Protein AF-B3P645-F1 (afdb_monomer_lite)

Sequence (81 aa):
MCNDNTKPGCRHPAELRIPQRHCMDPTKYWLCNDAGLEAQLCKCQPNTGFDQDLNACVPWTAWEWKPCQEPPSRPTGWIPC

Secondary structure (DSSP, 8-state):
---------S-SGGGBT--EE-SS-TTEEEEB-STTSPPEEEEPPTTEEEETTTTEEEEGGG----PPPPPSSPPTT----

Organism: Drosophila erecta (NCBI:txid7220)

Radius of gyration: 12.38 Å; chains: 1; bounding box: 28×29×30 Å

pLDDT: mean 84.07, std 10.07, range [45.16, 94.0]

InterPro domains:
  IPR036508 Chitin binding domain superfamily [SSF57625] (20-73)

Foldseek 3Di:
DDPDQLFFQQADPVQAQQWFAGQPAQQWTWHHPHHRDGTDIDGHDPQWGQDNVVSDTHGVVPDDDDHHDRYPHDHDPDDDD

Structure (mmCIF, N/CA/C/O backbone):
data_AF-B3P645-F1
#
_entry.id   AF-B3P645-F1
#
loop_
_atom_site.group_PDB
_atom_site.id
_atom_site.type_symbol
_atom_site.label_atom_id
_atom_site.label_alt_id
_atom_site.label_comp_id
_atom_site.label_asym_id
_atom_site.label_entity_id
_atom_site.label_seq_id
_atom_site.pdbx_PDB_ins_code
_atom_site.Cartn_x
_atom_site.Cartn_y
_atom_site.Cartn_z
_atom_site.occupancy
_atom_site.B_iso_or_equiv
_atom_site.auth_seq_id
_atom_site.auth_comp_id
_atom_site.auth_asym_id
_atom_site.auth_atom_id
_atom_site.pdbx_PDB_model_num
ATOM 1 N N . MET A 1 1 ? -8.024 21.490 -8.347 1.00 45.16 1 MET A N 1
ATOM 2 C CA . MET A 1 1 ? -7.282 20.249 -8.657 1.00 45.16 1 MET A CA 1
ATOM 3 C C . MET A 1 1 ? -7.101 19.508 -7.356 1.00 45.16 1 MET A C 1
ATOM 5 O O . MET A 1 1 ? -6.426 20.034 -6.480 1.00 45.16 1 MET A O 1
ATOM 9 N N . CYS A 1 2 ? -7.761 18.369 -7.190 1.00 55.72 2 CYS A N 1
ATOM 10 C CA . CYS A 1 2 ? -7.705 17.644 -5.933 1.00 55.72 2 CYS A CA 1
ATOM 11 C C . CYS A 1 2 ? -6.722 16.505 -6.008 1.00 55.72 2 CYS A C 1
ATOM 13 O O . CYS A 1 2 ? -6.919 15.515 -6.703 1.00 55.72 2 CYS A O 1
ATOM 15 N N . ASN A 1 3 ? -5.618 16.735 -5.316 1.00 59.53 3 ASN A N 1
ATOM 16 C CA . ASN A 1 3 ? -4.502 15.830 -5.239 1.00 59.53 3 ASN A CA 1
ATOM 17 C C . ASN A 1 3 ? -4.788 14.850 -4.088 1.00 59.53 3 ASN A C 1
ATOM 19 O O . ASN A 1 3 ? -4.230 14.973 -2.999 1.00 59.53 3 ASN A O 1
ATOM 23 N N . ASP A 1 4 ? -5.711 13.914 -4.313 1.00 70.38 4 ASP A N 1
ATOM 24 C CA . ASP A 1 4 ? -6.075 12.904 -3.322 1.00 70.38 4 ASP A CA 1
ATOM 25 C C . ASP A 1 4 ? -5.156 11.679 -3.424 1.00 70.38 4 ASP A C 1
ATOM 27 O O . ASP A 1 4 ? -5.115 10.976 -4.431 1.00 70.38 4 ASP A O 1
ATOM 31 N N . ASN A 1 5 ? -4.401 11.423 -2.357 1.00 76.62 5 ASN A N 1
ATOM 32 C CA . ASN A 1 5 ? -3.477 10.292 -2.250 1.00 76.62 5 ASN A CA 1
ATOM 33 C C . ASN A 1 5 ? -4.161 8.988 -1.819 1.00 76.62 5 ASN A C 1
ATOM 35 O O . ASN A 1 5 ? -3.455 8.036 -1.471 1.00 76.62 5 ASN A O 1
ATOM 39 N N . THR A 1 6 ? -5.501 8.972 -1.776 1.00 82.06 6 THR A N 1
ATOM 40 C CA . THR A 1 6 ? -6.323 7.826 -1.360 1.00 82.06 6 THR A CA 1
ATOM 41 C C . THR A 1 6 ? -5.900 7.273 0.002 1.00 82.06 6 THR A C 1
ATOM 43 O O . THR A 1 6 ? -5.850 6.064 0.209 1.00 82.06 6 THR A O 1
ATOM 46 N N . LYS A 1 7 ? -5.561 8.170 0.944 1.00 85.69 7 LYS A N 1
ATOM 47 C CA . LYS A 1 7 ? -5.158 7.792 2.307 1.00 85.69 7 LYS A CA 1
ATOM 48 C C . LYS A 1 7 ? -6.356 7.141 3.022 1.00 85.69 7 LYS A C 1
ATOM 50 O O . LYS A 1 7 ? -7.389 7.807 3.135 1.00 85.69 7 LYS A O 1
ATOM 55 N N . PRO A 1 8 ? -6.234 5.896 3.517 1.00 87.12 8 PRO A N 1
ATOM 56 C CA . PRO A 1 8 ? -7.296 5.242 4.267 1.00 87.12 8 PRO A CA 1
ATOM 57 C C . PRO A 1 8 ? -7.434 5.822 5.680 1.00 87.12 8 PRO A C 1
ATOM 59 O O . PRO A 1 8 ? -6.480 6.344 6.264 1.00 87.12 8 PRO A O 1
ATOM 62 N N . GLY A 1 9 ? -8.642 5.734 6.231 1.00 85.50 9 GLY A N 1
ATOM 63 C CA . GLY A 1 9 ? -8.965 6.147 7.598 1.00 85.50 9 GLY A CA 1
ATOM 64 C C . GLY A 1 9 ? -8.726 5.068 8.657 1.00 85.50 9 GLY A C 1
ATOM 65 O O . GLY A 1 9 ? -8.889 5.361 9.840 1.00 85.50 9 GLY A O 1
ATOM 66 N N . CYS A 1 10 ? -8.374 3.843 8.246 1.00 86.56 10 CYS A N 1
ATOM 67 C CA . CYS A 1 10 ? -8.165 2.674 9.108 1.00 86.56 10 CYS A CA 1
ATOM 68 C C . CYS A 1 10 ? -9.321 2.398 10.081 1.00 86.56 10 CYS A C 1
ATOM 70 O O . CYS A 1 10 ? -9.105 1.990 11.217 1.00 86.56 10 CYS A O 1
ATOM 72 N N . ARG A 1 11 ? -10.567 2.644 9.676 1.00 83.69 11 ARG A N 1
ATOM 73 C CA . ARG A 1 11 ? -11.758 2.377 10.500 1.00 83.69 11 ARG A CA 1
ATOM 74 C C . ARG A 1 11 ? -12.433 1.064 10.148 1.00 83.69 11 ARG A C 1
ATOM 76 O O . ARG A 1 11 ? -13.195 0.539 10.955 1.00 83.69 11 ARG A O 1
ATOM 83 N N . HIS A 1 12 ? -12.191 0.561 8.943 1.00 84.19 12 HIS A N 1
ATOM 84 C CA . HIS A 1 12 ? -12.840 -0.626 8.430 1.00 84.19 12 HIS A CA 1
ATOM 85 C C . HIS A 1 12 ? -11.920 -1.844 8.584 1.00 84.19 12 HIS A C 1
ATOM 87 O O . HIS A 1 12 ? -10.771 -1.794 8.153 1.00 84.19 12 HIS A O 1
ATOM 93 N N . PRO A 1 13 ? -12.396 -2.982 9.117 1.00 81.69 13 PRO A N 1
ATOM 94 C CA . PRO A 1 13 ? -11.564 -4.176 9.286 1.00 81.69 13 PRO A CA 1
ATOM 95 C C . PRO A 1 13 ? -10.965 -4.700 7.971 1.00 81.69 13 PRO A C 1
ATOM 97 O O . PRO A 1 13 ? -9.896 -5.295 7.989 1.00 81.69 13 PRO A O 1
ATOM 100 N N . ALA A 1 14 ? -11.606 -4.423 6.832 1.00 82.62 14 ALA A N 1
ATOM 101 C CA . ALA A 1 14 ? -11.106 -4.789 5.501 1.00 82.62 14 ALA A CA 1
ATOM 102 C C . ALA A 1 14 ? -9.870 -3.996 5.023 1.00 82.62 14 ALA A C 1
ATOM 104 O O . ALA A 1 14 ? -9.313 -4.338 3.988 1.00 82.62 14 ALA A O 1
ATOM 105 N N . GLU A 1 15 ? -9.446 -2.944 5.728 1.00 86.25 15 GLU A N 1
ATOM 106 C CA . GLU A 1 15 ? -8.195 -2.230 5.420 1.00 86.25 15 GLU A CA 1
ATOM 107 C C . GLU A 1 15 ? -7.123 -2.435 6.507 1.00 86.25 15 GLU A C 1
ATOM 109 O O . GLU A 1 15 ? -5.966 -2.064 6.324 1.00 86.25 15 GLU A O 1
ATOM 114 N N . LEU A 1 16 ? -7.480 -3.067 7.634 1.00 88.12 16 LEU A N 1
ATOM 115 C CA . LEU A 1 16 ? -6.546 -3.363 8.719 1.00 88.12 16 LEU A CA 1
ATOM 116 C C . LEU A 1 16 ? -5.584 -4.465 8.307 1.00 88.12 16 LEU A C 1
ATOM 118 O O . LEU A 1 16 ? -5.996 -5.541 7.881 1.00 88.12 16 LEU A O 1
ATOM 122 N N . ARG A 1 17 ? -4.289 -4.195 8.476 1.00 87.00 17 ARG A N 1
ATOM 123 C CA . ARG A 1 17 ? -3.178 -5.060 8.058 1.00 87.00 17 ARG A CA 1
ATOM 124 C C . ARG A 1 17 ? -3.193 -5.401 6.566 1.00 87.00 17 ARG A C 1
ATOM 126 O O . ARG A 1 17 ? -2.504 -6.329 6.152 1.00 87.00 17 ARG A O 1
ATOM 133 N N . ILE A 1 18 ? -3.943 -4.646 5.764 1.00 88.56 18 ILE A N 1
ATOM 134 C CA . ILE A 1 18 ? -4.001 -4.801 4.315 1.00 88.56 18 ILE A CA 1
ATOM 135 C C . ILE A 1 18 ? -3.373 -3.554 3.694 1.00 88.56 18 ILE A C 1
ATOM 137 O O . ILE A 1 18 ? -3.869 -2.445 3.910 1.00 88.56 18 ILE A O 1
ATOM 141 N N . PRO A 1 19 ? -2.273 -3.700 2.941 1.00 89.75 19 PRO A N 1
ATOM 142 C CA . PRO A 1 19 ? -1.639 -2.568 2.301 1.00 89.75 19 PRO A CA 1
ATOM 143 C C . PRO A 1 19 ? -2.524 -2.030 1.165 1.00 89.75 19 PRO A C 1
ATOM 145 O O . PRO A 1 19 ? -3.071 -2.773 0.353 1.00 89.75 19 PRO A O 1
ATOM 148 N N . GLN A 1 20 ? -2.677 -0.713 1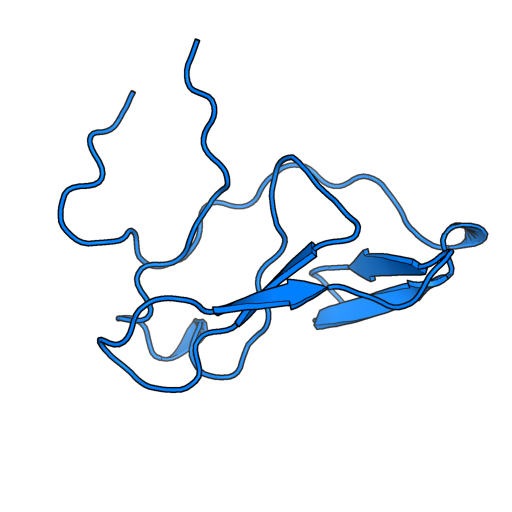.130 1.00 89.19 20 GLN A N 1
ATOM 149 C CA . GLN A 1 20 ? -3.492 0.025 0.174 1.00 89.19 20 GLN A CA 1
ATOM 150 C C . GLN A 1 20 ? -2.589 0.855 -0.732 1.00 89.19 20 GLN A C 1
ATOM 152 O O . GLN A 1 20 ? -1.663 1.522 -0.275 1.00 89.19 20 GLN A O 1
ATOM 157 N N . ARG A 1 21 ? -2.847 0.855 -2.032 1.00 88.69 21 ARG A N 1
ATOM 158 C CA . ARG A 1 21 ? -2.017 1.549 -3.013 1.00 88.69 21 ARG A CA 1
ATOM 159 C C . ARG A 1 21 ? -2.094 3.061 -2.832 1.00 88.69 21 ARG A C 1
ATOM 161 O O . ARG A 1 21 ? -3.165 3.635 -2.646 1.00 88.69 21 ARG A O 1
ATOM 168 N N . HIS A 1 22 ? -0.949 3.723 -2.954 1.00 89.25 22 HIS A 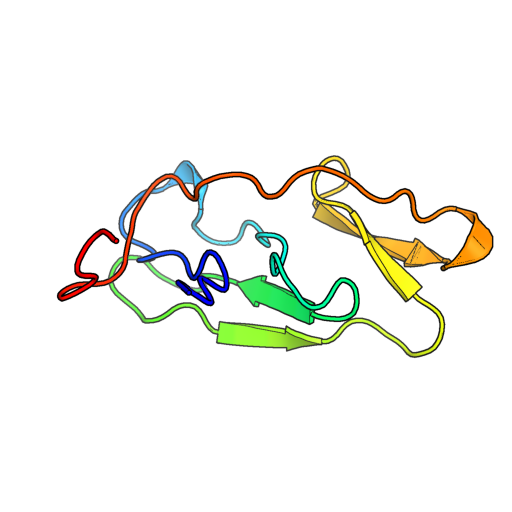N 1
ATOM 169 C CA . HIS A 1 22 ? -0.901 5.177 -3.012 1.00 89.25 22 HIS A CA 1
ATOM 170 C C . HIS A 1 22 ? -1.228 5.652 -4.436 1.00 89.25 22 HIS A C 1
ATOM 172 O O . HIS A 1 22 ? -0.516 5.316 -5.384 1.00 89.25 22 HIS A O 1
ATOM 178 N N . CYS A 1 23 ? -2.289 6.449 -4.596 1.00 84.81 23 CYS A N 1
ATOM 179 C CA . CYS A 1 23 ? -2.803 6.839 -5.915 1.00 84.81 23 CYS A CA 1
ATOM 180 C C . CYS A 1 23 ? -1.755 7.511 -6.820 1.00 84.81 23 CYS A C 1
ATOM 182 O O . CYS A 1 23 ? -1.629 7.172 -7.995 1.00 84.81 23 CYS A O 1
ATOM 184 N N . MET A 1 24 ? -0.960 8.431 -6.270 1.00 84.12 24 MET A N 1
ATOM 185 C CA . MET A 1 24 ? 0.019 9.183 -7.067 1.00 84.12 24 MET A CA 1
ATOM 186 C C . MET A 1 24 ? 1.396 8.544 -7.170 1.00 84.12 24 MET A C 1
ATOM 188 O O . MET A 1 24 ? 2.175 8.926 -8.035 1.00 84.12 24 MET A O 1
ATOM 192 N N . ASP A 1 25 ? 1.734 7.632 -6.261 1.00 87.62 25 ASP A N 1
ATOM 193 C CA . ASP A 1 25 ? 3.109 7.161 -6.112 1.00 87.62 25 ASP A CA 1
ATOM 194 C C . ASP A 1 25 ? 3.093 5.642 -6.001 1.00 87.62 25 ASP A C 1
ATOM 196 O O . ASP A 1 25 ? 2.851 5.105 -4.922 1.00 87.62 25 ASP A O 1
ATOM 200 N N . PRO A 1 26 ? 3.354 4.925 -7.100 1.00 88.38 26 PRO A N 1
ATOM 201 C CA . PRO A 1 26 ? 3.293 3.474 -7.095 1.00 88.38 26 PRO A CA 1
ATOM 202 C C . PRO A 1 26 ? 4.417 2.837 -6.281 1.00 88.38 26 PRO A C 1
ATOM 204 O O . PRO A 1 26 ? 4.359 1.647 -6.006 1.00 88.38 26 PRO A O 1
ATOM 207 N N . THR A 1 27 ? 5.438 3.594 -5.873 1.00 91.25 27 THR A N 1
ATOM 208 C CA . THR A 1 27 ? 6.508 3.082 -5.005 1.00 91.25 27 THR A CA 1
ATOM 209 C C . THR A 1 27 ? 6.127 3.121 -3.527 1.00 91.25 27 THR A C 1
ATOM 211 O O . THR A 1 27 ? 6.906 2.690 -2.674 1.00 91.25 27 THR A O 1
ATOM 214 N N . LYS A 1 28 ? 4.940 3.643 -3.206 1.00 92.12 28 LYS A N 1
ATOM 215 C CA . LYS A 1 28 ? 4.433 3.791 -1.848 1.00 92.12 28 LYS A CA 1
ATOM 216 C C . LYS A 1 28 ? 3.075 3.124 -1.700 1.00 92.12 28 LYS A C 1
ATOM 218 O O . LYS A 1 28 ? 2.305 2.980 -2.647 1.00 92.12 28 LYS A O 1
ATOM 223 N N . TYR A 1 29 ? 2.780 2.746 -0.471 1.00 91.88 29 TYR A N 1
ATOM 224 C CA . TYR A 1 29 ? 1.500 2.190 -0.080 1.00 91.88 29 TYR A CA 1
ATOM 225 C C . TYR A 1 29 ? 1.176 2.620 1.345 1.00 91.88 29 TYR A C 1
ATOM 227 O O . TYR A 1 29 ? 2.054 2.944 2.143 1.00 91.88 29 TYR A O 1
ATOM 235 N N . TRP A 1 30 ? -0.105 2.656 1.653 1.00 91.62 30 TRP A N 1
ATOM 236 C CA . TRP A 1 30 ? -0.636 2.921 2.971 1.00 91.62 30 TRP A CA 1
ATOM 237 C C . TRP A 1 30 ? -0.839 1.603 3.705 1.00 91.62 30 TRP A C 1
ATOM 239 O O . TRP A 1 30 ? -1.364 0.655 3.133 1.00 91.62 30 TRP A O 1
ATOM 249 N N . LEU A 1 31 ? -0.453 1.532 4.971 1.00 91.25 31 LEU A N 1
ATOM 250 C CA . LEU A 1 31 ? -0.686 0.370 5.815 1.00 91.25 31 LEU A CA 1
ATOM 251 C C . LEU A 1 31 ? -1.373 0.808 7.102 1.00 91.25 31 LEU A C 1
ATOM 253 O O . LEU A 1 31 ? -0.877 1.665 7.832 1.00 91.25 31 LEU A O 1
ATOM 257 N N . CYS A 1 32 ? -2.516 0.201 7.388 1.00 90.12 32 CYS A N 1
ATOM 258 C CA . CYS A 1 32 ? -3.210 0.386 8.652 1.00 90.12 32 CYS A CA 1
ATOM 259 C C . CYS A 1 32 ? -2.779 -0.707 9.628 1.00 90.12 32 CYS A C 1
ATOM 261 O O . CYS A 1 32 ? -3.096 -1.874 9.414 1.00 90.12 32 CYS A O 1
ATOM 263 N N . ASN A 1 33 ? -2.071 -0.348 10.699 1.00 86.69 33 ASN A N 1
ATOM 264 C CA . ASN A 1 33 ? -1.669 -1.324 11.717 1.00 86.69 33 ASN A CA 1
ATOM 265 C C . ASN A 1 33 ? -2.846 -1.709 12.626 1.00 86.69 33 ASN A C 1
ATOM 267 O O . ASN A 1 33 ? -3.130 -2.898 12.779 1.00 86.69 33 ASN A O 1
ATOM 271 N N . ASP A 1 34 ? -3.565 -0.709 13.148 1.00 84.81 34 ASP A N 1
ATOM 272 C CA . ASP A 1 34 ? -4.701 -0.889 14.058 1.00 84.81 34 ASP A CA 1
ATOM 273 C C . ASP A 1 34 ? -5.896 -0.007 13.681 1.00 84.81 34 ASP A C 1
ATOM 275 O O . ASP A 1 34 ? -5.763 1.018 13.004 1.00 84.81 34 ASP A O 1
ATOM 279 N N . ALA A 1 35 ? -7.078 -0.421 14.144 1.00 84.56 35 ALA A N 1
ATOM 280 C CA . ALA A 1 35 ? -8.325 0.295 13.917 1.00 84.56 35 ALA A CA 1
ATOM 281 C C . ALA A 1 35 ? -8.336 1.655 14.620 1.00 84.56 35 ALA A C 1
ATOM 283 O O . ALA A 1 35 ? -8.069 1.750 15.816 1.00 84.56 35 ALA A O 1
ATOM 284 N N . GLY A 1 36 ? -8.689 2.705 13.882 1.00 79.88 36 GLY A N 1
ATOM 285 C CA . GLY A 1 36 ? -8.762 4.074 14.385 1.00 79.88 36 GLY A CA 1
ATOM 286 C C . GLY A 1 36 ? -7.415 4.794 14.488 1.00 79.88 36 GLY A C 1
ATOM 287 O O . GLY A 1 36 ? -7.406 5.958 14.886 1.00 79.88 36 GLY A O 1
ATOM 288 N N . LEU A 1 37 ? -6.302 4.151 14.114 1.00 83.62 37 LEU A N 1
ATOM 289 C CA . LEU A 1 37 ? -5.009 4.820 13.954 1.00 83.62 37 LEU A CA 1
ATOM 290 C C . LEU A 1 37 ? -4.847 5.384 12.543 1.00 83.62 37 LEU A C 1
ATOM 292 O O . LEU A 1 37 ? -5.511 4.964 11.604 1.00 83.62 37 LEU A O 1
ATOM 296 N N . GLU A 1 38 ? -3.948 6.346 12.369 1.00 84.25 38 GLU A N 1
ATOM 297 C CA . GLU A 1 38 ? -3.652 6.850 11.032 1.00 84.25 38 GLU A CA 1
ATO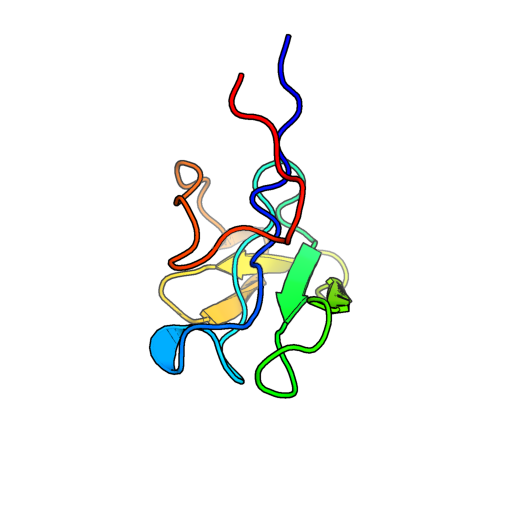M 298 C C . GLU A 1 38 ? -2.897 5.820 10.187 1.00 84.25 38 GLU A C 1
ATOM 300 O O . GLU A 1 38 ? -1.988 5.139 10.665 1.00 84.25 38 GLU A O 1
ATOM 305 N N . ALA A 1 39 ? -3.237 5.761 8.897 1.00 88.62 39 ALA A N 1
ATOM 306 C CA . ALA A 1 39 ? -2.527 4.930 7.940 1.00 88.62 39 ALA A CA 1
ATOM 307 C C . ALA A 1 39 ? -1.056 5.346 7.840 1.00 88.62 39 ALA A C 1
ATOM 309 O O . ALA A 1 39 ? -0.735 6.512 7.581 1.00 88.62 39 ALA A O 1
ATOM 310 N N . GLN A 1 40 ? -0.164 4.377 8.003 1.00 90.50 40 GLN A N 1
ATOM 311 C CA . GLN A 1 40 ? 1.267 4.571 7.876 1.00 90.50 40 GLN A CA 1
ATOM 312 C C . GLN A 1 40 ? 1.666 4.541 6.401 1.00 90.50 40 GLN A C 1
ATOM 314 O O . GLN A 1 40 ? 1.254 3.656 5.655 1.00 90.50 40 GLN A O 1
ATOM 319 N N . LEU A 1 41 ? 2.479 5.506 5.970 1.00 91.31 41 LEU A N 1
ATOM 320 C CA . LEU A 1 41 ? 3.035 5.512 4.621 1.00 91.31 41 LEU A CA 1
ATOM 321 C C . LEU A 1 41 ? 4.273 4.617 4.577 1.00 91.31 41 LEU A C 1
ATOM 323 O O . LEU A 1 41 ? 5.323 4.961 5.121 1.00 91.31 41 LEU A O 1
ATOM 327 N N . CYS A 1 42 ? 4.151 3.481 3.911 1.00 92.19 42 CYS A N 1
ATOM 328 C CA . CYS A 1 42 ? 5.231 2.539 3.687 1.00 92.19 42 CYS A CA 1
ATOM 329 C C . CYS A 1 42 ? 5.752 2.668 2.251 1.00 92.19 42 CYS A C 1
ATOM 331 O O . CYS A 1 42 ? 5.034 3.057 1.328 1.00 92.19 42 CYS A O 1
ATOM 333 N N . LYS A 1 43 ? 7.035 2.356 2.058 1.00 93.31 43 LYS A N 1
ATOM 334 C CA . LYS A 1 43 ? 7.698 2.425 0.754 1.00 93.31 43 LYS A CA 1
ATOM 335 C C . LYS A 1 43 ? 8.155 1.035 0.327 1.00 93.31 43 LYS A C 1
ATOM 337 O O . LYS A 1 43 ? 8.686 0.278 1.136 1.00 93.31 43 LYS A O 1
ATOM 342 N N . CYS A 1 44 ? 7.957 0.724 -0.945 1.00 91.12 44 CYS A N 1
ATOM 343 C CA . CYS A 1 44 ? 8.483 -0.468 -1.588 1.00 91.12 44 CYS A CA 1
ATOM 344 C C . CYS A 1 44 ? 9.999 -0.373 -1.834 1.00 91.12 44 CYS A C 1
ATOM 346 O O . CYS A 1 44 ? 10.606 0.701 -1.769 1.00 91.12 44 CYS A O 1
ATOM 348 N N . GLN A 1 45 ? 10.616 -1.522 -2.122 1.00 92.94 45 GLN A N 1
ATOM 349 C CA . GLN A 1 45 ? 12.032 -1.609 -2.485 1.00 92.94 45 GLN A CA 1
ATOM 350 C C . GLN A 1 45 ? 12.334 -0.806 -3.770 1.00 92.94 45 GLN A C 1
ATOM 352 O O . GLN A 1 45 ? 11.439 -0.588 -4.595 1.00 92.94 45 GLN A O 1
ATOM 357 N N . PRO A 1 46 ? 13.586 -0.367 -3.988 1.00 89.88 46 PRO A N 1
ATOM 358 C CA . PRO A 1 46 ? 13.979 0.273 -5.243 1.00 89.88 46 PRO A CA 1
ATOM 359 C C . PRO A 1 46 ? 13.670 -0.630 -6.449 1.00 89.88 46 PRO A C 1
ATOM 361 O O . PRO A 1 46 ? 13.831 -1.844 -6.362 1.00 89.88 46 PRO A O 1
ATOM 364 N N . ASN A 1 47 ? 13.245 -0.044 -7.574 1.00 90.81 47 ASN A N 1
ATOM 365 C CA . ASN A 1 47 ? 12.828 -0.763 -8.792 1.00 90.81 47 ASN A CA 1
ATOM 366 C C . ASN A 1 47 ? 11.636 -1.721 -8.608 1.00 90.81 47 ASN A C 1
ATOM 368 O O . ASN A 1 47 ? 11.468 -2.661 -9.388 1.00 90.81 47 ASN A O 1
ATOM 372 N N . THR A 1 48 ? 10.789 -1.479 -7.606 1.00 93.69 48 THR A N 1
ATOM 373 C CA . THR A 1 48 ? 9.525 -2.202 -7.417 1.00 93.69 48 THR A CA 1
ATOM 374 C C . THR A 1 48 ? 8.354 -1.225 -7.325 1.00 93.69 48 THR A C 1
ATOM 376 O O . THR A 1 48 ? 8.513 -0.094 -6.860 1.00 93.69 48 THR A O 1
ATOM 379 N N . GLY A 1 49 ? 7.188 -1.650 -7.804 1.00 92.50 49 GLY A N 1
ATOM 380 C CA . GLY A 1 49 ? 5.922 -0.936 -7.683 1.00 92.50 49 GLY A CA 1
ATOM 381 C C . GLY A 1 49 ? 4.934 -1.757 -6.862 1.00 92.50 49 GLY A C 1
ATOM 382 O O . GLY A 1 49 ? 4.935 -2.982 -6.914 1.00 92.50 49 GLY A O 1
ATOM 383 N N . PHE A 1 50 ? 4.101 -1.096 -6.072 1.00 92.25 50 PHE A N 1
ATOM 384 C CA . PHE A 1 50 ? 3.066 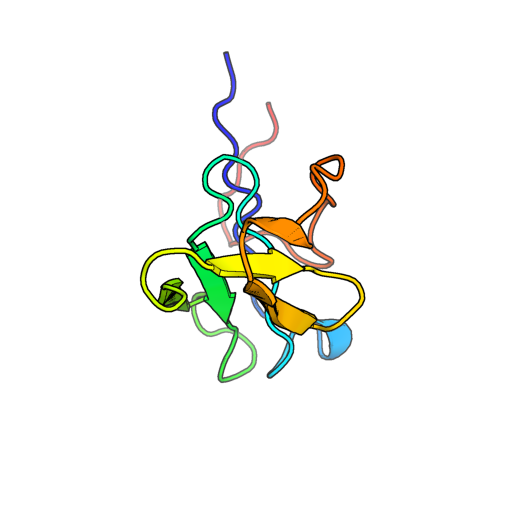-1.741 -5.282 1.00 92.25 50 PHE A CA 1
ATOM 385 C C . PHE A 1 50 ? 1.890 -2.158 -6.173 1.00 92.25 50 PHE A C 1
ATOM 387 O O . PHE A 1 50 ? 1.314 -1.323 -6.882 1.00 92.25 50 PHE A O 1
ATOM 394 N N . ASP A 1 51 ? 1.527 -3.439 -6.111 1.00 91.12 51 ASP A N 1
ATOM 395 C CA . ASP A 1 51 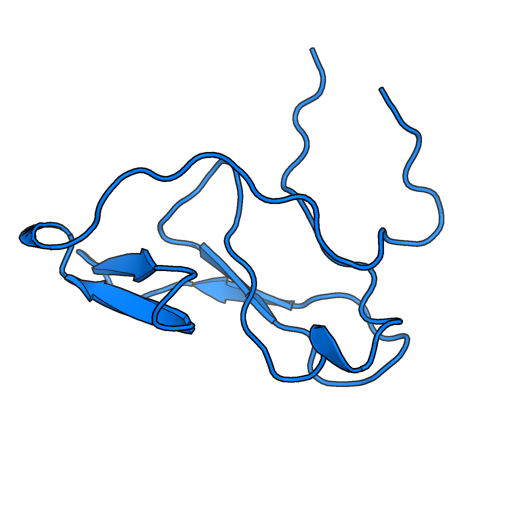? 0.339 -3.997 -6.753 1.00 91.12 51 ASP A CA 1
ATOM 396 C C . ASP A 1 51 ? -0.739 -4.285 -5.699 1.00 91.12 51 ASP A C 1
ATOM 398 O O . ASP A 1 51 ? -0.508 -5.024 -4.739 1.00 91.12 51 ASP A O 1
ATOM 402 N N . GLN A 1 52 ? -1.919 -3.689 -5.888 1.00 88.31 52 GLN A N 1
ATOM 403 C CA . GLN A 1 52 ? -3.064 -3.842 -4.989 1.00 88.31 52 GLN A CA 1
ATOM 404 C C . GLN A 1 52 ? -3.666 -5.253 -5.030 1.00 88.31 52 GLN A C 1
ATOM 406 O O . GLN A 1 52 ? -4.158 -5.721 -4.008 1.00 88.31 52 GLN A O 1
ATOM 411 N N . ASP A 1 53 ? -3.613 -5.940 -6.171 1.00 87.88 53 ASP A N 1
ATOM 412 C CA . ASP A 1 53 ? -4.233 -7.262 -6.324 1.00 87.88 53 ASP A CA 1
ATOM 413 C C . ASP A 1 53 ? -3.422 -8.328 -5.586 1.00 87.88 53 ASP A C 1
ATOM 415 O O . ASP A 1 53 ? -3.972 -9.255 -4.995 1.00 87.88 53 ASP A O 1
ATOM 419 N N . LEU A 1 54 ? -2.097 -8.161 -5.580 1.00 88.94 54 LEU A N 1
ATOM 420 C CA . LEU A 1 54 ? -1.173 -9.021 -4.841 1.00 88.94 54 LEU A CA 1
ATOM 421 C C . LEU A 1 54 ? -0.912 -8.518 -3.418 1.00 88.94 54 LEU A C 1
ATOM 423 O O . LEU A 1 54 ? -0.299 -9.236 -2.629 1.00 88.94 54 LEU A O 1
ATOM 427 N N . ASN A 1 55 ? -1.356 -7.298 -3.090 1.00 89.44 55 ASN A N 1
ATOM 428 C CA . ASN A 1 55 ? -1.051 -6.605 -1.837 1.00 89.44 55 ASN A CA 1
ATOM 429 C C . ASN A 1 55 ? 0.459 -6.598 -1.527 1.00 89.44 55 ASN A C 1
ATOM 431 O O . ASN A 1 55 ? 0.879 -6.741 -0.378 1.00 89.44 55 ASN A O 1
ATOM 435 N N . ALA A 1 56 ? 1.288 -6.468 -2.566 1.00 90.56 56 ALA A N 1
ATOM 436 C CA . ALA A 1 56 ? 2.730 -6.657 -2.478 1.00 90.56 56 ALA A CA 1
ATOM 437 C C . ALA A 1 56 ? 3.491 -5.761 -3.459 1.00 90.56 56 ALA A C 1
ATOM 439 O O . ALA A 1 56 ? 2.975 -5.324 -4.487 1.00 90.56 56 ALA A O 1
ATOM 440 N N . CYS A 1 57 ? 4.759 -5.504 -3.143 1.00 92.25 57 CYS A N 1
ATOM 441 C CA . CYS A 1 57 ? 5.675 -4.824 -4.048 1.00 92.25 57 CYS A CA 1
ATOM 442 C C . CYS A 1 57 ? 6.163 -5.814 -5.114 1.00 92.25 57 CYS A C 1
ATOM 444 O O . CYS A 1 57 ? 6.883 -6.761 -4.797 1.00 92.25 57 CYS A O 1
ATOM 446 N N . VAL A 1 58 ? 5.794 -5.583 -6.369 1.00 93.69 58 VAL A N 1
ATOM 447 C CA . VAL A 1 58 ? 6.246 -6.364 -7.523 1.00 93.69 58 VAL A CA 1
ATOM 448 C C . VAL A 1 58 ? 7.375 -5.643 -8.262 1.00 93.69 58 VAL A C 1
ATOM 450 O O . VAL A 1 58 ? 7.465 -4.415 -8.200 1.00 93.69 58 VAL A O 1
ATOM 453 N N . PRO A 1 59 ? 8.262 -6.360 -8.973 1.00 94.00 59 PRO A N 1
ATOM 454 C CA . PRO A 1 59 ? 9.277 -5.738 -9.821 1.00 94.00 59 PRO A CA 1
ATOM 455 C C . PRO A 1 59 ? 8.658 -4.745 -10.805 1.00 94.00 59 PRO A C 1
ATOM 457 O O . PRO A 1 59 ? 7.613 -5.030 -11.380 1.00 94.00 59 PRO A O 1
ATOM 460 N N . TRP A 1 60 ? 9.319 -3.612 -11.054 1.00 90.69 60 TRP A N 1
ATOM 461 C CA . TRP A 1 60 ? 8.812 -2.572 -11.961 1.00 90.69 60 TRP A CA 1
ATOM 462 C C . TRP A 1 60 ? 8.490 -3.101 -13.367 1.00 90.69 60 TRP A C 1
ATOM 464 O O . TRP A 1 60 ? 7.559 -2.636 -14.008 1.00 90.69 60 TRP A O 1
ATOM 474 N N . THR A 1 61 ? 9.222 -4.117 -13.831 1.00 91.75 61 THR A N 1
ATOM 475 C CA . THR A 1 61 ? 8.983 -4.787 -15.120 1.00 91.75 61 THR A CA 1
ATOM 476 C C . THR A 1 61 ? 7.668 -5.564 -15.184 1.00 91.75 61 THR A C 1
ATOM 478 O O . THR A 1 61 ? 7.180 -5.816 -16.278 1.00 91.75 61 THR A O 1
ATOM 481 N N . ALA A 1 62 ? 7.130 -5.977 -14.036 1.00 91.00 62 ALA A N 1
ATOM 482 C CA . ALA A 1 62 ? 5.852 -6.674 -13.899 1.00 91.00 62 ALA A CA 1
ATOM 483 C C . ALA A 1 62 ? 4.761 -5.771 -13.299 1.00 91.00 62 ALA A C 1
ATOM 485 O O . ALA A 1 62 ? 3.634 -6.214 -13.106 1.00 91.00 62 ALA A O 1
ATOM 486 N N . TRP A 1 63 ? 5.103 -4.527 -12.953 1.00 91.81 63 TRP A N 1
ATOM 487 C CA . TRP A 1 63 ? 4.169 -3.585 -12.369 1.00 91.81 63 TRP A CA 1
ATOM 488 C C . TRP A 1 63 ? 3.311 -2.957 -13.462 1.00 91.81 63 TRP A C 1
ATOM 490 O O . TRP A 1 63 ? 3.825 -2.372 -14.416 1.00 91.81 63 TRP A O 1
ATOM 500 N N . GLU A 1 64 ? 1.998 -3.028 -13.283 1.00 89.62 64 GLU A N 1
ATOM 501 C CA . GLU A 1 64 ? 1.037 -2.414 -14.188 1.00 89.62 64 GLU A CA 1
ATOM 502 C C . GLU A 1 64 ? 0.358 -1.219 -13.522 1.00 89.62 64 GLU A C 1
ATOM 504 O O . GLU A 1 64 ? -0.030 -1.249 -12.347 1.00 89.62 64 GLU A O 1
ATOM 509 N N . TRP A 1 65 ? 0.190 -0.138 -14.287 1.00 84.31 65 TRP A N 1
ATOM 510 C CA . TRP A 1 65 ? -0.566 1.007 -13.804 1.00 84.31 65 TRP A CA 1
ATOM 511 C C . TRP A 1 65 ? -2.042 0.632 -13.695 1.00 84.31 65 TRP A C 1
ATOM 513 O O . TRP A 1 65 ? -2.693 0.307 -14.686 1.00 84.31 65 TRP A O 1
ATOM 523 N N . LYS A 1 66 ? -2.578 0.725 -12.479 1.00 84.25 66 LYS A N 1
ATOM 524 C CA . LYS A 1 66 ? -4.006 0.550 -12.201 1.00 84.25 66 LYS A CA 1
ATOM 525 C C . LYS A 1 66 ? -4.650 1.896 -11.864 1.00 84.25 66 LYS A C 1
ATOM 527 O O . LYS A 1 66 ? -3.955 2.790 -11.361 1.00 84.25 66 LYS A O 1
ATOM 532 N N . PRO A 1 67 ? -5.961 2.067 -12.096 1.00 83.19 67 PRO A N 1
ATOM 533 C CA . PRO A 1 67 ? -6.681 3.230 -11.596 1.00 83.19 67 PRO A CA 1
ATOM 534 C C . PRO A 1 67 ? -6.625 3.280 -10.065 1.00 83.19 67 PRO A C 1
ATOM 536 O O . PRO A 1 67 ? -6.444 2.261 -9.393 1.00 83.19 67 PRO A O 1
ATOM 539 N 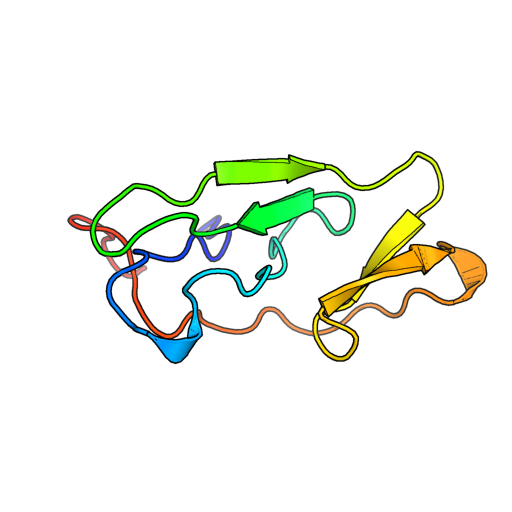N . CYS A 1 68 ? -6.736 4.480 -9.504 1.00 79.88 68 CYS A N 1
ATOM 540 C CA . CYS A 1 68 ? -6.788 4.644 -8.058 1.00 79.88 68 CYS A CA 1
ATOM 541 C C . CYS A 1 68 ? -8.100 4.075 -7.522 1.00 79.88 68 CYS A C 1
ATOM 543 O O . CYS A 1 68 ? -9.171 4.383 -8.042 1.00 79.88 68 CYS A O 1
ATOM 545 N N . GLN A 1 69 ? -7.999 3.231 -6.499 1.00 79.56 69 GLN A N 1
ATOM 546 C CA . GLN A 1 69 ? -9.150 2.673 -5.803 1.00 79.56 69 GLN A CA 1
ATOM 547 C C . GLN A 1 69 ? -9.451 3.561 -4.600 1.00 79.56 69 GLN A C 1
ATOM 549 O O . GLN A 1 69 ? -8.539 3.994 -3.891 1.00 79.56 69 GLN A O 1
ATOM 554 N N . GLU A 1 70 ? -10.727 3.857 -4.394 1.00 80.38 70 GLU A N 1
ATOM 555 C CA . GLU A 1 70 ? -11.158 4.575 -3.206 1.00 80.38 70 GLU A CA 1
ATOM 556 C C . GLU A 1 70 ? -11.078 3.634 -1.993 1.00 80.38 70 GLU A C 1
ATOM 558 O O . GLU A 1 70 ? -11.618 2.526 -2.053 1.00 80.38 70 GLU A O 1
ATOM 563 N N . PRO A 1 71 ? -10.385 4.025 -0.906 1.00 81.94 71 PRO A N 1
ATOM 564 C CA . PRO A 1 71 ? -10.272 3.175 0.267 1.00 81.94 71 PRO A CA 1
ATOM 565 C C . PRO A 1 71 ? -11.634 3.014 0.962 1.00 81.94 71 PRO A C 1
ATOM 567 O O . PRO A 1 71 ? -12.462 3.929 0.909 1.00 81.94 71 PRO A O 1
ATOM 570 N N . PRO A 1 72 ? -11.856 1.900 1.686 1.00 80.44 72 PRO A N 1
ATOM 571 C CA . PRO A 1 72 ? -13.123 1.632 2.370 1.00 80.44 72 PRO A CA 1
ATOM 572 C C . PRO A 1 72 ? -13.496 2.701 3.397 1.00 80.44 72 PRO A C 1
ATOM 574 O O . PRO A 1 72 ? -14.676 2.962 3.631 1.00 80.44 72 PRO A O 1
ATOM 577 N N . SER A 1 73 ? -12.498 3.316 4.036 1.00 83.00 73 SER A N 1
ATOM 578 C CA . SER A 1 73 ? -12.716 4.452 4.917 1.00 83.00 73 SER A CA 1
ATOM 579 C C . SER A 1 73 ? -11.783 5.610 4.585 1.00 83.00 73 SER A C 1
ATOM 581 O O . SER A 1 73 ? -10.625 5.431 4.211 1.00 83.00 73 SER A O 1
ATOM 583 N N . ARG A 1 74 ? -12.293 6.831 4.760 1.00 82.19 74 ARG A N 1
ATOM 584 C CA . ARG A 1 74 ? -11.525 8.076 4.657 1.00 82.19 74 ARG A CA 1
ATOM 585 C C . ARG A 1 74 ? -11.159 8.591 6.060 1.00 82.19 74 ARG A C 1
ATOM 587 O O . ARG A 1 74 ? -11.912 8.355 7.012 1.00 82.19 74 ARG A O 1
ATOM 594 N N . PRO A 1 75 ? -10.029 9.301 6.223 1.00 77.75 75 PRO A N 1
ATOM 595 C CA . PRO A 1 75 ? -9.639 9.892 7.500 1.00 77.75 75 PRO A CA 1
ATOM 596 C C . PRO A 1 75 ? -10.625 10.978 7.963 1.00 77.75 75 PRO A C 1
ATOM 598 O O . PRO A 1 75 ? -11.333 11.600 7.169 1.00 77.75 75 PRO A O 1
ATOM 601 N N . THR A 1 76 ? -10.675 11.215 9.277 1.00 65.25 76 THR A N 1
ATOM 602 C CA . THR A 1 76 ? -11.535 12.237 9.898 1.00 65.25 76 THR A CA 1
ATOM 603 C C . THR A 1 76 ? -11.140 13.626 9.401 1.00 65.25 76 THR A C 1
ATOM 605 O O . THR A 1 76 ? -10.008 14.043 9.618 1.00 65.25 76 THR A O 1
ATOM 608 N N . GLY A 1 77 ? -12.059 14.341 8.746 1.00 63.41 77 GLY A N 1
ATOM 609 C CA . GLY A 1 77 ? -11.787 15.667 8.177 1.00 63.41 77 GLY A CA 1
ATOM 610 C C . GLY A 1 77 ? -11.344 15.660 6.712 1.00 63.41 77 GLY A C 1
ATOM 611 O O . GLY A 1 77 ? -10.962 16.708 6.199 1.00 63.41 77 GLY A O 1
ATOM 612 N N . TRP A 1 78 ? -11.416 14.514 6.022 1.00 65.25 78 TRP A N 1
ATOM 613 C CA . TRP A 1 78 ? -11.351 14.496 4.562 1.00 65.25 78 TRP A CA 1
ATOM 614 C C . TRP A 1 78 ? -12.553 15.262 4.000 1.00 65.25 78 TRP A C 1
ATOM 616 O O . TRP A 1 78 ? -13.703 14.885 4.227 1.00 65.25 78 TRP A O 1
ATOM 626 N N . ILE A 1 79 ? -12.275 16.365 3.314 1.00 62.62 79 ILE A N 1
ATOM 627 C CA . ILE A 1 79 ? -13.284 17.140 2.600 1.00 62.62 79 ILE A CA 1
ATOM 628 C C . ILE A 1 79 ? -13.281 16.604 1.170 1.00 62.62 79 ILE A C 1
ATOM 630 O O . ILE A 1 79 ? -12.223 16.666 0.534 1.00 62.62 79 ILE A O 1
ATOM 634 N N . PRO A 1 80 ? -14.409 16.061 0.670 1.00 59.53 80 PRO A N 1
ATOM 635 C CA . PRO A 1 80 ? -14.511 15.730 -0.734 1.00 59.53 80 PRO A CA 1
ATOM 636 C C . PRO A 1 80 ? -14.242 16.986 -1.539 1.00 59.53 80 PRO A C 1
ATOM 638 O O . PRO A 1 80 ? -14.809 18.054 -1.298 1.00 59.53 80 PRO A O 1
ATOM 641 N N . CYS A 1 81 ? -13.353 16.815 -2.491 1.00 56.09 81 CYS A N 1
ATOM 642 C CA . CYS A 1 81 ? -13.443 17.581 -3.703 1.00 56.09 81 CYS A CA 1
ATOM 643 C C . CYS A 1 81 ? -14.521 16.964 -4.592 1.00 56.09 81 CYS A C 1
ATOM 645 O O . CYS A 1 81 ? -15.181 17.750 -5.289 1.00 56.09 81 CYS A O 1
#